Protein AF-A0A2D7VZN1-F1 (afdb_monomer_lite)

Radius of gyration: 18.38 Å; chains: 1; bounding box: 73×31×33 Å

Structure (mmCIF, N/CA/C/O backbone):
data_AF-A0A2D7VZN1-F1
#
_entry.id   AF-A0A2D7VZN1-F1
#
loop_
_atom_site.group_PDB
_atom_site.id
_atom_site.type_symbol
_atom_site.label_atom_id
_atom_site.label_alt_id
_atom_site.label_comp_id
_atom_site.label_asym_id
_atom_site.label_entity_id
_atom_site.label_seq_id
_atom_site.pdbx_PDB_ins_code
_atom_site.Cartn_x
_atom_site.Cartn_y
_atom_site.Cartn_z
_atom_site.occupancy
_atom_site.B_iso_or_equiv
_atom_site.auth_seq_id
_atom_site.auth_comp_id
_atom_site.auth_asym_id
_atom_site.auth_atom_id
_atom_site.pdbx_PDB_model_num
ATOM 1 N N . MET A 1 1 ? -15.601 22.724 0.513 1.00 33.81 1 MET A N 1
ATOM 2 C CA . MET A 1 1 ? -15.633 21.423 1.216 1.00 33.81 1 MET A CA 1
ATOM 3 C C . MET A 1 1 ? -14.197 20.970 1.452 1.00 33.81 1 MET A C 1
ATOM 5 O O . MET A 1 1 ? -13.502 20.682 0.488 1.00 33.81 1 MET A O 1
ATOM 9 N N . ARG A 1 2 ? -13.699 21.009 2.696 1.00 32.53 2 ARG A N 1
ATOM 10 C CA . ARG A 1 2 ? -12.386 20.434 3.031 1.00 32.53 2 ARG A CA 1
ATOM 11 C C . ARG A 1 2 ? -12.570 18.920 3.047 1.00 32.53 2 ARG A C 1
ATOM 13 O O . ARG A 1 2 ? -13.190 18.410 3.971 1.00 32.53 2 ARG A O 1
ATOM 20 N N . GLY A 1 3 ? -12.114 18.233 2.000 1.00 36.72 3 GLY A N 1
ATOM 21 C CA . GLY A 1 3 ? -12.081 16.774 1.994 1.00 36.72 3 GLY A CA 1
ATOM 22 C C . GLY A 1 3 ? -11.290 16.308 3.208 1.00 36.72 3 GLY A C 1
ATOM 23 O O . GLY A 1 3 ? -10.172 16.786 3.420 1.00 36.72 3 GLY A O 1
ATOM 24 N N . SER A 1 4 ? -11.889 15.455 4.038 1.00 44.50 4 SER A N 1
ATOM 25 C CA . SER A 1 4 ? -11.193 14.801 5.139 1.00 44.50 4 SER A CA 1
ATOM 26 C C . SER A 1 4 ? -9.911 14.197 4.579 1.00 44.50 4 SER A C 1
ATOM 28 O O . SER A 1 4 ? -9.955 13.251 3.796 1.00 44.50 4 SER A O 1
ATOM 30 N N . LYS A 1 5 ? -8.755 14.782 4.921 1.00 52.88 5 LYS A N 1
ATOM 31 C CA . LYS A 1 5 ? -7.463 14.125 4.729 1.00 52.88 5 LYS A CA 1
ATOM 32 C C . LYS A 1 5 ? -7.589 12.821 5.503 1.00 52.88 5 LYS A C 1
ATOM 34 O O . LYS A 1 5 ? -7.527 12.875 6.725 1.00 52.88 5 LYS A O 1
ATOM 39 N N . MET A 1 6 ? -7.810 11.696 4.820 1.00 60.75 6 MET A N 1
ATOM 40 C CA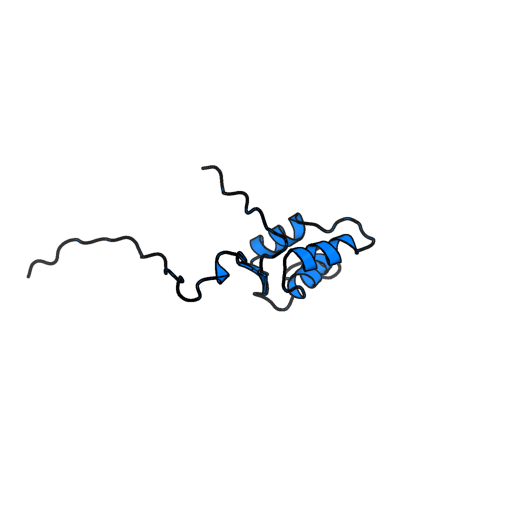 . MET A 1 6 ? -7.748 10.390 5.467 1.00 60.75 6 MET A CA 1
ATOM 41 C C . MET A 1 6 ? -6.365 10.291 6.117 1.00 60.75 6 MET A C 1
ATOM 43 O O . MET A 1 6 ? -5.323 10.282 5.444 1.00 60.75 6 MET A O 1
ATOM 47 N N . ALA A 1 7 ? -6.365 10.406 7.439 1.00 71.62 7 ALA A N 1
ATOM 48 C CA . ALA A 1 7 ? -5.202 10.227 8.272 1.00 71.62 7 ALA A CA 1
ATOM 49 C C . ALA A 1 7 ? -5.198 8.744 8.609 1.00 71.62 7 ALA A C 1
ATOM 51 O O . ALA A 1 7 ? -6.003 8.301 9.418 1.00 71.62 7 ALA A O 1
ATOM 52 N N . PHE A 1 8 ? -4.360 7.984 7.909 1.00 83.50 8 PHE A N 1
ATOM 53 C CA . PHE A 1 8 ? -4.197 6.571 8.208 1.00 83.50 8 PHE A CA 1
ATOM 54 C C . PHE A 1 8 ? -3.369 6.426 9.481 1.00 83.50 8 PHE A C 1
ATOM 56 O O . PHE A 1 8 ? -2.341 7.097 9.637 1.00 83.50 8 PHE A O 1
ATOM 63 N N . THR A 1 9 ? -3.828 5.561 10.373 1.00 88.62 9 THR A N 1
ATOM 64 C CA . THR A 1 9 ? -3.087 5.115 11.555 1.00 88.62 9 THR A CA 1
ATOM 65 C C . THR A 1 9 ? -2.286 3.862 11.215 1.00 88.62 9 THR A C 1
ATOM 67 O O . THR A 1 9 ? -2.489 3.266 10.160 1.00 88.62 9 THR A O 1
ATOM 70 N N . ASN A 1 10 ? -1.337 3.454 12.060 1.00 89.06 10 ASN A N 1
ATOM 71 C CA . ASN A 1 10 ? -0.533 2.260 11.770 1.00 89.06 10 ASN A CA 1
ATOM 72 C C . ASN A 1 10 ? -1.344 0.965 11.932 1.00 89.06 10 ASN A C 1
ATOM 74 O O . ASN A 1 10 ? -0.985 -0.068 11.364 1.00 89.06 10 ASN A O 1
ATOM 78 N N . GLU A 1 11 ? -2.407 1.027 12.724 1.00 91.38 11 GLU A N 1
ATOM 79 C CA . GLU A 1 11 ? -3.276 -0.079 13.093 1.00 91.38 11 GLU A CA 1
ATOM 80 C C . GLU A 1 11 ? -4.351 -0.347 12.035 1.00 91.38 11 GLU A C 1
ATOM 82 O O . GLU A 1 11 ? -4.874 -1.460 11.982 1.00 91.38 11 GLU A O 1
ATOM 87 N N . ASP A 1 12 ? -4.650 0.638 11.181 1.00 90.62 12 ASP A N 1
ATOM 88 C CA . ASP A 1 12 ? -5.654 0.512 10.127 1.00 90.62 12 ASP A CA 1
ATOM 89 C C . ASP A 1 12 ? -5.373 -0.699 9.224 1.00 90.62 12 ASP A C 1
ATOM 91 O O . ASP A 1 12 ? -4.236 -0.962 8.806 1.00 90.62 12 ASP A O 1
ATOM 95 N N . ILE A 1 13 ? -6.441 -1.432 8.916 1.00 93.38 13 ILE A N 1
ATOM 96 C CA . ILE A 1 13 ? -6.387 -2.698 8.191 1.00 93.38 13 ILE A CA 1
ATOM 97 C C . ILE A 1 13 ? -6.438 -2.416 6.695 1.00 93.38 13 ILE A C 1
ATOM 99 O O . ILE A 1 13 ? -7.341 -1.735 6.212 1.00 93.38 13 ILE A O 1
ATOM 103 N N . ILE A 1 14 ? -5.490 -2.986 5.959 1.00 93.31 14 ILE A N 1
ATOM 104 C CA . ILE A 1 14 ? -5.454 -2.974 4.499 1.00 93.31 14 ILE A CA 1
ATOM 105 C C . ILE A 1 14 ? -6.134 -4.247 4.006 1.00 93.31 14 ILE A C 1
ATOM 107 O O . ILE A 1 14 ? -5.754 -5.353 4.385 1.00 93.31 14 ILE A O 1
ATOM 111 N N . THR A 1 15 ? -7.137 -4.091 3.146 1.00 93.81 15 THR A N 1
ATOM 112 C CA . THR A 1 15 ? -7.777 -5.209 2.445 1.00 93.81 15 THR A CA 1
ATOM 113 C C . THR A 1 15 ? -7.506 -5.077 0.949 1.00 93.81 15 THR A C 1
ATOM 115 O O . THR A 1 15 ? -7.938 -4.083 0.355 1.00 93.81 15 THR A O 1
ATOM 118 N N . PRO A 1 16 ? -6.795 -6.032 0.326 1.00 93.25 16 PRO A N 1
ATOM 119 C CA . PRO A 1 16 ? -6.574 -6.022 -1.112 1.00 93.25 16 PRO A CA 1
ATOM 120 C C . PRO A 1 16 ? -7.883 -6.256 -1.869 1.00 93.25 16 PRO A C 1
ATOM 122 O O . PRO A 1 16 ? -8.710 -7.074 -1.475 1.00 93.25 16 PRO A O 1
ATOM 125 N N . LEU A 1 17 ? -8.066 -5.503 -2.951 1.00 92.81 17 LEU A N 1
ATOM 126 C CA . LEU A 1 17 ? -9.202 -5.614 -3.874 1.00 92.81 17 LEU A CA 1
ATOM 127 C C . LEU A 1 17 ? -8.796 -6.260 -5.204 1.00 92.81 17 LEU A C 1
ATOM 129 O O . LEU A 1 17 ? -9.655 -6.705 -5.962 1.00 92.81 17 LEU A O 1
ATOM 133 N N . ILE A 1 18 ? -7.493 -6.288 -5.488 1.00 91.69 18 ILE A N 1
ATOM 134 C CA . ILE A 1 18 ? -6.889 -6.881 -6.680 1.00 91.69 18 ILE A CA 1
ATOM 135 C C . ILE A 1 18 ? -5.682 -7.726 -6.269 1.00 91.69 18 ILE A C 1
ATOM 137 O O . ILE A 1 18 ? -5.017 -7.413 -5.283 1.00 91.69 18 ILE A O 1
ATOM 141 N N . ASP A 1 19 ? -5.360 -8.748 -7.058 1.00 87.69 19 ASP A N 1
ATOM 142 C CA . ASP A 1 19 ? -4.190 -9.599 -6.804 1.00 87.69 19 ASP A CA 1
ATOM 143 C C . ASP A 1 19 ? -2.899 -9.016 -7.399 1.00 87.69 19 ASP A C 1
ATOM 145 O O . ASP A 1 19 ? -1.803 -9.237 -6.885 1.00 87.69 19 ASP A O 1
ATOM 149 N N . THR A 1 20 ? -3.019 -8.250 -8.487 1.00 86.88 20 THR A N 1
ATOM 150 C CA . THR A 1 20 ? -1.882 -7.704 -9.241 1.00 86.88 20 THR A CA 1
ATOM 151 C C . THR A 1 20 ? -2.034 -6.202 -9.474 1.00 86.88 20 THR A C 1
ATOM 153 O O . THR A 1 20 ? -3.114 -5.774 -9.884 1.00 86.88 20 THR A O 1
ATOM 156 N N . PRO A 1 21 ? -0.978 -5.386 -9.294 1.00 86.94 21 PRO A N 1
ATOM 157 C CA . PRO A 1 21 ? -1.037 -3.947 -9.540 1.00 86.94 21 PRO A CA 1
ATOM 158 C C . PRO A 1 21 ? -1.433 -3.590 -10.976 1.00 86.94 21 PRO A C 1
ATOM 160 O O . PRO A 1 21 ? -0.790 -4.013 -11.934 1.00 86.94 21 PRO A O 1
ATOM 163 N N . ASN A 1 22 ? -2.387 -2.671 -11.132 1.00 83.06 22 ASN A N 1
ATOM 164 C CA . ASN A 1 22 ? -2.761 -2.091 -12.432 1.00 83.06 22 ASN A CA 1
ATOM 165 C C . ASN A 1 22 ? -1.809 -0.964 -12.883 1.00 83.06 22 ASN A C 1
ATOM 167 O O . ASN A 1 22 ? -2.214 0.021 -13.498 1.00 83.06 22 ASN A O 1
ATOM 171 N N . VAL A 1 23 ? -0.524 -1.080 -12.550 1.00 85.88 23 VAL A N 1
ATOM 172 C CA . VAL A 1 23 ? 0.519 -0.091 -12.858 1.00 85.88 23 VAL A CA 1
ATOM 173 C C . VAL A 1 23 ? 1.551 -0.751 -13.766 1.00 85.88 23 VAL A C 1
ATOM 175 O O . VAL A 1 23 ? 1.728 -1.962 -13.731 1.00 85.88 23 VAL A O 1
ATOM 178 N N . LYS A 1 24 ? 2.273 0.019 -14.587 1.00 88.25 24 LYS A N 1
ATOM 179 C CA . LYS A 1 24 ? 3.310 -0.536 -15.471 1.00 88.25 24 LYS A CA 1
ATOM 180 C C . LYS A 1 24 ? 4.336 -1.359 -14.675 1.00 88.25 24 LYS A C 1
ATOM 182 O O . LYS A 1 24 ? 5.042 -0.805 -13.822 1.00 88.25 24 LYS A O 1
ATOM 187 N N . ALA A 1 25 ? 4.446 -2.644 -15.009 1.00 87.06 25 ALA A N 1
ATOM 188 C CA . ALA A 1 25 ? 5.415 -3.566 -14.428 1.00 87.06 25 ALA A CA 1
ATOM 189 C C . ALA A 1 25 ? 6.856 -3.036 -14.537 1.00 87.06 25 ALA A C 1
ATOM 191 O O . ALA A 1 25 ? 7.219 -2.346 -15.494 1.00 87.06 25 ALA A O 1
ATOM 192 N N . GLY A 1 26 ? 7.668 -3.317 -13.516 1.00 83.94 26 GLY A N 1
ATOM 193 C CA . GLY A 1 26 ? 9.056 -2.846 -13.404 1.00 83.94 26 GLY A CA 1
ATOM 194 C C . GLY A 1 26 ? 9.220 -1.406 -12.893 1.00 83.94 26 GLY A C 1
ATOM 195 O O . GLY A 1 26 ? 10.326 -1.002 -12.529 1.00 83.94 26 GLY A O 1
ATOM 196 N N . SER A 1 27 ? 8.139 -0.624 -12.792 1.00 86.94 27 SER A N 1
ATOM 197 C CA . SER A 1 27 ? 8.193 0.710 -12.179 1.00 86.94 27 SER A CA 1
ATOM 198 C C . SER A 1 27 ? 8.362 0.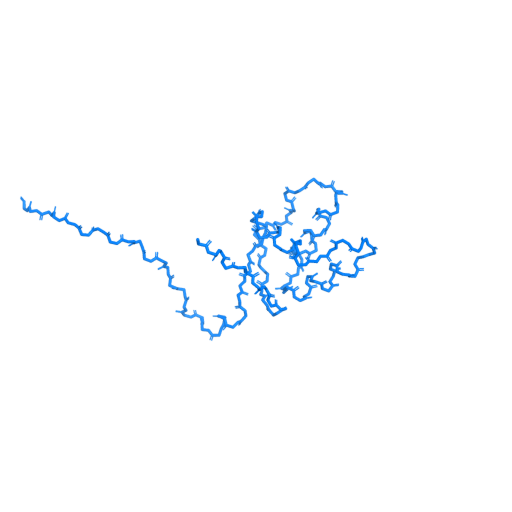641 -10.652 1.00 86.94 27 SER A C 1
ATOM 200 O O . SER A 1 27 ? 8.062 -0.372 -10.019 1.00 86.94 27 SER A O 1
ATOM 202 N N . PHE A 1 28 ? 8.833 1.730 -10.033 1.00 87.88 28 PHE A N 1
ATOM 203 C CA . PHE A 1 28 ? 8.860 1.841 -8.565 1.00 87.88 28 PHE A CA 1
ATOM 204 C C . PHE A 1 28 ? 7.452 1.738 -7.971 1.00 87.88 28 PHE A C 1
ATOM 206 O O . PHE A 1 28 ? 7.246 1.031 -6.994 1.00 87.88 28 PHE A O 1
ATOM 213 N N . ARG A 1 29 ? 6.461 2.363 -8.618 1.00 87.94 29 ARG A N 1
ATOM 214 C CA . ARG A 1 29 ? 5.065 2.316 -8.165 1.00 87.94 29 ARG A CA 1
ATOM 215 C C . ARG A 1 29 ? 4.471 0.915 -8.215 1.00 87.94 29 ARG A C 1
ATOM 217 O O . ARG A 1 29 ? 3.710 0.573 -7.322 1.00 87.94 29 ARG A O 1
ATOM 224 N N . HIS A 1 30 ? 4.830 0.112 -9.217 1.00 90.38 30 HIS A N 1
ATOM 225 C CA . HIS A 1 30 ? 4.426 -1.293 -9.266 1.00 90.38 30 HIS A CA 1
ATOM 226 C C . HIS A 1 30 ? 4.948 -2.050 -8.046 1.00 90.38 30 HIS A C 1
ATOM 228 O O . HIS A 1 30 ? 4.157 -2.606 -7.298 1.00 90.38 30 HIS A O 1
ATOM 234 N N . ARG A 1 31 ? 6.259 -1.969 -7.784 1.00 90.00 31 ARG A N 1
ATOM 235 C CA . ARG A 1 31 ? 6.898 -2.625 -6.632 1.00 90.00 31 ARG A CA 1
ATOM 236 C C . ARG A 1 31 ? 6.318 -2.165 -5.292 1.00 90.00 31 ARG A C 1
ATOM 238 O O . ARG A 1 31 ? 6.074 -2.984 -4.413 1.00 90.00 31 ARG A O 1
ATO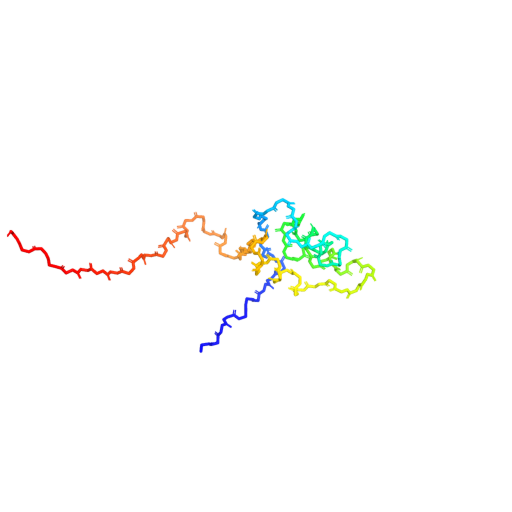M 245 N N . ASN A 1 32 ? 6.068 -0.865 -5.138 1.00 91.38 32 ASN A N 1
ATOM 246 C CA . ASN A 1 32 ? 5.456 -0.321 -3.925 1.00 91.38 32 ASN A CA 1
ATOM 247 C C . ASN A 1 32 ? 4.021 -0.827 -3.748 1.00 91.38 32 ASN A C 1
ATOM 249 O O . ASN A 1 32 ? 3.624 -1.167 -2.639 1.00 91.38 32 ASN A O 1
ATOM 253 N N . MET A 1 33 ? 3.254 -0.913 -4.837 1.00 91.69 33 MET A N 1
ATOM 254 C CA . MET A 1 33 ? 1.887 -1.422 -4.797 1.00 91.69 33 MET A CA 1
ATOM 255 C C . MET A 1 33 ? 1.847 -2.921 -4.475 1.00 91.69 33 MET A C 1
ATOM 257 O O . MET A 1 33 ? 1.021 -3.320 -3.663 1.00 91.69 33 MET A O 1
ATOM 261 N N . GLU A 1 34 ? 2.768 -3.732 -5.008 1.00 92.81 34 GLU A N 1
ATOM 262 C CA . GLU A 1 34 ? 2.903 -5.153 -4.631 1.00 92.81 34 GLU A CA 1
ATOM 263 C C . GLU A 1 34 ? 3.139 -5.318 -3.129 1.00 92.81 34 GLU A C 1
ATOM 265 O O . GLU A 1 34 ? 2.508 -6.158 -2.493 1.00 92.81 34 GLU A O 1
ATOM 270 N N . ILE A 1 35 ? 3.999 -4.482 -2.540 1.00 93.06 35 ILE A N 1
ATOM 271 C CA . ILE A 1 35 ? 4.232 -4.499 -1.091 1.00 93.06 35 ILE A CA 1
ATOM 272 C C . ILE A 1 35 ? 2.948 -4.188 -0.328 1.00 93.06 35 ILE A C 1
ATOM 274 O O . ILE A 1 35 ? 2.634 -4.882 0.636 1.00 93.06 35 ILE A O 1
ATOM 278 N N . VAL A 1 36 ? 2.214 -3.151 -0.739 1.00 92.88 36 VAL A N 1
ATOM 279 C CA . VAL A 1 36 ? 0.969 -2.748 -0.072 1.00 92.88 36 VAL A CA 1
ATOM 280 C C . VAL A 1 36 ? -0.078 -3.865 -0.142 1.00 92.88 36 VAL A C 1
ATOM 282 O O . VAL A 1 36 ? -0.714 -4.143 0.870 1.00 92.88 36 VAL A O 1
ATOM 285 N N . LEU A 1 37 ? -0.210 -4.546 -1.286 1.00 93.38 37 LEU A N 1
ATOM 286 C CA . LEU A 1 37 ? -1.139 -5.670 -1.477 1.00 93.38 37 LEU A CA 1
ATOM 287 C C . LEU A 1 37 ? -0.823 -6.882 -0.582 1.00 93.38 37 LEU A C 1
ATOM 289 O O . LEU A 1 37 ? -1.721 -7.644 -0.237 1.00 93.38 37 LEU A O 1
ATOM 293 N N . GLN A 1 38 ? 0.440 -7.054 -0.188 1.00 93.62 38 GLN A N 1
ATOM 294 C CA . GLN A 1 38 ? 0.901 -8.1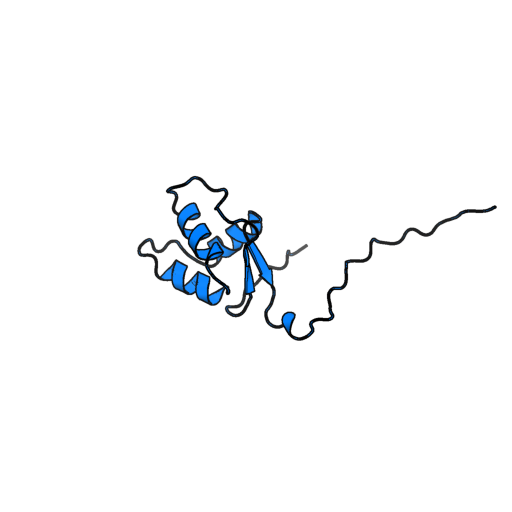57 0.664 1.00 93.62 38 GLN A CA 1
ATOM 295 C C . GLN A 1 38 ? 0.862 -7.842 2.168 1.00 93.62 38 GLN A C 1
ATOM 297 O O . GLN A 1 38 ? 1.260 -8.681 2.979 1.00 93.62 38 GLN A O 1
ATOM 302 N N . CYS A 1 39 ? 0.458 -6.633 2.560 1.00 93.62 39 CYS A N 1
ATOM 303 C CA . CYS A 1 39 ? 0.448 -6.200 3.955 1.00 93.62 39 CYS A CA 1
ATOM 304 C C . CYS A 1 39 ? -0.959 -6.219 4.540 1.00 93.62 39 CYS A C 1
ATOM 306 O O . CYS A 1 39 ? -1.931 -5.884 3.869 1.00 93.62 39 CYS A O 1
ATOM 308 N N . LYS A 1 40 ? -1.052 -6.547 5.831 1.00 93.38 40 LYS A N 1
ATOM 309 C CA . LYS A 1 40 ? -2.334 -6.567 6.544 1.00 93.38 40 LYS A CA 1
ATOM 310 C C . LYS A 1 40 ? -2.687 -5.213 7.155 1.00 93.38 40 LYS A C 1
ATOM 312 O O . LYS A 1 40 ? -3.863 -4.903 7.317 1.00 93.38 40 LYS A O 1
ATOM 317 N N . THR A 1 41 ? -1.685 -4.414 7.515 1.00 94.81 41 THR A N 1
ATOM 318 C CA . THR A 1 41 ? -1.889 -3.105 8.149 1.00 94.81 41 THR A CA 1
ATOM 319 C C . THR A 1 41 ? -1.045 -2.013 7.511 1.00 94.81 41 THR A C 1
ATOM 321 O O . THR A 1 41 ? -0.004 -2.269 6.893 1.00 94.81 41 THR A O 1
ATOM 324 N N . VAL A 1 42 ? -1.472 -0.766 7.703 1.00 92.19 42 VAL A N 1
ATOM 325 C CA . VAL A 1 42 ? -0.746 0.429 7.250 1.00 92.19 42 VAL A CA 1
ATOM 326 C C . VAL A 1 42 ? 0.649 0.505 7.867 1.00 92.19 42 VAL A C 1
ATOM 328 O O . VAL A 1 42 ? 1.612 0.805 7.161 1.00 92.19 42 VAL A O 1
ATOM 331 N N . GLY A 1 43 ? 0.799 0.176 9.150 1.00 92.19 43 GLY A N 1
ATOM 332 C CA . GLY A 1 43 ? 2.098 0.163 9.822 1.00 92.19 43 GLY A CA 1
ATOM 333 C C . GLY A 1 43 ? 3.070 -0.850 9.212 1.00 92.19 43 GLY A C 1
ATOM 334 O O . GLY A 1 43 ? 4.248 -0.539 9.014 1.00 92.19 43 GLY A O 1
ATOM 335 N N . GLU A 1 44 ? 2.582 -2.041 8.853 1.00 93.19 44 GLU A N 1
ATOM 336 C CA . GLU A 1 44 ? 3.386 -3.061 8.172 1.00 93.19 44 GLU A CA 1
ATOM 337 C C . GLU A 1 44 ? 3.818 -2.589 6.778 1.00 93.19 44 GLU A C 1
ATOM 339 O O . GLU A 1 44 ? 5.002 -2.668 6.433 1.00 93.19 44 GLU A O 1
ATOM 344 N N . ALA A 1 45 ? 2.880 -2.040 6.000 1.00 93.31 45 ALA A N 1
ATOM 345 C CA . ALA A 1 45 ? 3.156 -1.471 4.685 1.00 93.31 45 ALA A CA 1
ATOM 346 C C . ALA A 1 45 ? 4.200 -0.353 4.761 1.00 93.31 45 ALA A C 1
ATOM 348 O O . ALA A 1 45 ? 5.196 -0.401 4.044 1.00 93.31 45 ALA A O 1
ATOM 349 N N . LEU A 1 46 ? 4.047 0.604 5.679 1.00 92.00 46 LEU A N 1
ATOM 350 C CA . LEU A 1 46 ? 5.017 1.682 5.873 1.00 92.00 46 LEU A CA 1
ATOM 351 C C . LEU A 1 46 ? 6.400 1.157 6.255 1.00 92.00 46 LEU A C 1
ATOM 353 O O . LEU A 1 46 ? 7.401 1.665 5.749 1.00 92.00 46 LEU A O 1
ATOM 357 N N . LYS A 1 47 ? 6.478 0.143 7.123 1.00 91.88 47 LYS A N 1
ATOM 358 C CA . LYS A 1 47 ? 7.755 -0.464 7.513 1.00 91.88 47 LYS A CA 1
ATOM 359 C C . LYS A 1 47 ? 8.454 -1.106 6.313 1.00 91.88 47 LYS A C 1
ATOM 361 O O . LYS A 1 47 ? 9.639 -0.851 6.115 1.00 91.88 47 LYS A O 1
ATOM 366 N N . LYS A 1 48 ? 7.735 -1.888 5.499 1.00 91.44 48 LYS A N 1
ATOM 367 C CA . LYS A 1 48 ? 8.302 -2.533 4.300 1.00 91.44 48 LYS A CA 1
ATOM 368 C C . LYS A 1 48 ? 8.667 -1.520 3.213 1.00 91.44 48 LYS A C 1
ATOM 370 O O . LYS A 1 48 ? 9.736 -1.630 2.626 1.00 91.44 48 LYS A O 1
ATOM 375 N N . LEU A 1 49 ? 7.831 -0.506 2.992 1.00 90.88 49 LEU A N 1
ATOM 376 C CA . LEU A 1 49 ? 8.093 0.568 2.029 1.00 90.88 49 LEU A CA 1
ATOM 377 C C . LEU A 1 49 ? 9.341 1.381 2.400 1.00 90.88 49 LEU A C 1
ATOM 379 O O . LEU A 1 49 ? 10.156 1.680 1.534 1.00 90.88 49 LEU A O 1
ATOM 383 N N . ARG A 1 50 ? 9.527 1.700 3.688 1.00 87.75 50 ARG A N 1
ATOM 384 C CA . ARG A 1 50 ? 10.721 2.414 4.178 1.00 87.75 50 ARG A CA 1
ATOM 385 C C . ARG A 1 50 ? 11.983 1.560 4.174 1.00 87.75 50 ARG A C 1
ATOM 387 O O . ARG A 1 50 ? 13.073 2.112 4.110 1.00 87.75 50 ARG A O 1
ATOM 394 N N . ALA A 1 51 ? 11.838 0.242 4.277 1.00 88.06 51 ALA A N 1
ATOM 395 C CA . ALA A 1 51 ? 12.958 -0.690 4.221 1.00 88.06 51 ALA A CA 1
ATOM 396 C C . ALA A 1 51 ? 13.494 -0.899 2.795 1.00 88.06 51 ALA A C 1
ATOM 398 O O . ALA A 1 51 ? 14.532 -1.532 2.634 1.00 88.06 51 ALA A O 1
ATOM 399 N N . GLN A 1 52 ? 12.814 -0.393 1.760 1.00 81.50 52 GLN A N 1
ATOM 400 C CA . GLN A 1 52 ? 13.356 -0.431 0.407 1.00 81.50 52 GLN A CA 1
ATOM 401 C C . GLN A 1 52 ? 14.505 0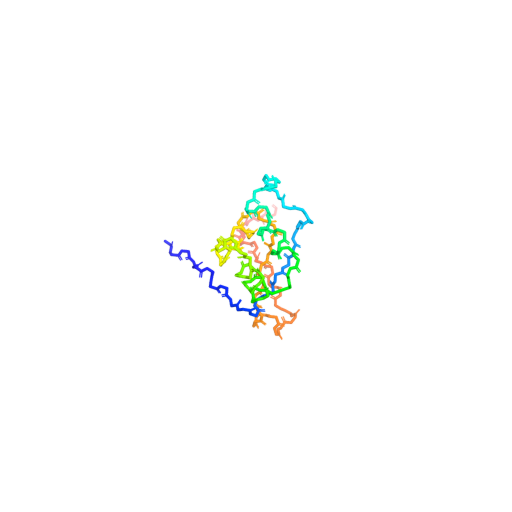.571 0.241 1.00 81.50 52 GLN A C 1
ATOM 403 O O . GLN A 1 52 ? 14.338 1.765 0.492 1.00 81.50 52 GLN A O 1
ATOM 408 N N . ASP A 1 53 ? 15.624 0.097 -0.312 1.00 64.25 53 ASP A N 1
ATOM 409 C CA . ASP A 1 53 ? 16.833 0.889 -0.604 1.00 64.25 53 ASP A CA 1
ATOM 410 C C . ASP A 1 53 ? 16.576 2.146 -1.443 1.00 64.25 53 ASP A C 1
ATOM 412 O O . ASP A 1 53 ? 17.350 3.099 -1.427 1.00 64.25 53 ASP A O 1
ATOM 416 N N . THR A 1 54 ? 15.477 2.172 -2.193 1.00 66.50 54 THR A N 1
ATOM 417 C CA . THR A 1 54 ? 15.172 3.263 -3.116 1.00 66.50 54 THR A CA 1
ATOM 418 C C . THR A 1 54 ? 14.619 4.509 -2.422 1.00 66.50 54 THR A C 1
ATOM 420 O O . THR A 1 54 ? 14.461 5.524 -3.084 1.00 66.50 54 THR A O 1
ATOM 423 N N . GLY A 1 55 ? 14.290 4.467 -1.123 1.00 58.16 55 GLY A N 1
ATOM 424 C CA . GLY A 1 55 ? 13.930 5.657 -0.327 1.00 58.16 55 GLY A CA 1
ATOM 425 C C . GLY A 1 55 ? 12.649 6.404 -0.741 1.00 58.16 55 GLY A C 1
ATOM 426 O O . GLY A 1 55 ? 12.336 7.451 -0.179 1.00 58.16 55 GLY A O 1
ATOM 427 N N . HIS A 1 56 ? 11.896 5.889 -1.716 1.00 64.81 56 HIS A N 1
ATOM 428 C CA . HIS A 1 56 ? 10.730 6.558 -2.305 1.00 64.81 56 HIS A CA 1
ATOM 429 C C . HIS A 1 56 ? 9.377 6.077 -1.758 1.00 64.81 56 HIS A C 1
ATOM 431 O O . HIS A 1 56 ? 8.350 6.617 -2.158 1.00 64.81 56 HIS A O 1
ATOM 437 N N . GLY A 1 57 ? 9.362 5.071 -0.878 1.00 71.00 57 GLY A N 1
ATOM 438 C CA . GLY A 1 57 ? 8.139 4.465 -0.354 1.00 71.00 57 GLY A CA 1
ATOM 439 C C . GLY A 1 57 ? 7.612 5.150 0.911 1.00 71.00 57 GLY A C 1
ATOM 440 O O . GLY A 1 57 ? 8.361 5.397 1.859 1.00 71.00 57 GLY A O 1
ATOM 441 N N . GLY A 1 58 ? 6.309 5.420 0.979 1.00 84.31 58 GLY A N 1
ATOM 442 C CA . GLY A 1 58 ? 5.693 5.995 2.171 1.00 84.31 58 GLY A CA 1
ATOM 443 C C . GLY A 1 58 ? 4.169 6.067 2.141 1.00 84.31 58 GLY A C 1
ATOM 444 O O . GLY A 1 58 ? 3.492 5.370 1.394 1.00 84.31 58 GLY A O 1
ATOM 445 N N . MET A 1 59 ? 3.612 6.950 2.974 1.00 87.25 59 MET A N 1
ATOM 446 C CA . MET A 1 59 ? 2.157 7.113 3.129 1.00 87.25 59 MET A CA 1
ATOM 447 C C . MET A 1 59 ? 1.452 7.457 1.808 1.00 87.25 59 MET A C 1
ATOM 449 O O . MET A 1 59 ? 0.276 7.156 1.615 1.00 87.25 59 MET A O 1
ATOM 453 N N . TRP A 1 60 ? 2.176 8.096 0.890 1.00 88.19 60 TRP A N 1
ATOM 454 C CA . TRP A 1 60 ? 1.661 8.451 -0.422 1.00 88.19 60 TRP A CA 1
ATOM 455 C C . TRP A 1 60 ? 1.383 7.220 -1.300 1.00 88.19 60 TRP A C 1
ATOM 457 O O . TRP A 1 60 ? 0.367 7.204 -1.984 1.00 88.19 60 TRP A O 1
ATOM 467 N N . ASP A 1 61 ? 2.196 6.163 -1.227 1.00 89.88 61 ASP A N 1
ATOM 468 C CA . ASP A 1 61 ? 1.965 4.926 -1.992 1.00 89.88 61 ASP A CA 1
ATOM 469 C C . ASP A 1 61 ? 0.726 4.173 -1.509 1.00 89.88 61 ASP A C 1
ATOM 471 O O . ASP A 1 61 ? -0.027 3.625 -2.310 1.00 89.88 61 ASP A O 1
ATOM 475 N N . ILE A 1 62 ? 0.475 4.203 -0.200 1.00 90.75 62 ILE A N 1
ATOM 476 C CA . ILE A 1 62 ? -0.736 3.632 0.396 1.00 90.75 62 ILE A CA 1
ATOM 477 C C . ILE A 1 62 ? -1.969 4.405 -0.090 1.00 90.75 62 ILE A C 1
ATOM 479 O O . ILE A 1 62 ? -2.951 3.801 -0.513 1.00 90.75 62 ILE A O 1
ATOM 483 N N . ARG A 1 63 ? -1.906 5.745 -0.118 1.00 90.50 63 ARG A N 1
ATOM 484 C CA . ARG A 1 63 ? -2.975 6.577 -0.705 1.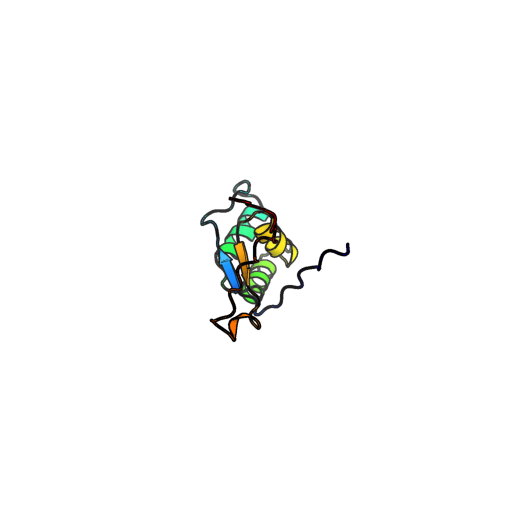00 90.50 63 ARG A CA 1
ATOM 485 C C . ARG A 1 63 ? -3.183 6.276 -2.180 1.00 90.50 63 ARG A C 1
ATOM 487 O O . ARG A 1 63 ? -4.318 6.103 -2.603 1.00 90.50 63 ARG A O 1
ATOM 494 N N . PHE A 1 64 ? -2.097 6.162 -2.937 1.00 89.75 64 PHE A N 1
ATOM 495 C CA . PHE A 1 64 ? -2.150 5.831 -4.352 1.00 89.75 64 PHE A CA 1
ATOM 496 C C . PHE A 1 64 ? -2.816 4.467 -4.585 1.00 89.75 64 PHE A C 1
ATOM 498 O O . PHE A 1 64 ? -3.627 4.338 -5.497 1.00 89.75 64 PHE A O 1
ATOM 505 N N . ALA A 1 65 ? -2.548 3.464 -3.744 1.00 90.62 65 ALA A N 1
ATOM 506 C CA . ALA A 1 65 ? -3.220 2.166 -3.815 1.00 90.62 65 ALA A CA 1
ATOM 507 C C . ALA A 1 65 ? -4.736 2.268 -3.565 1.00 90.62 65 ALA A C 1
ATOM 509 O O . ALA A 1 65 ? -5.508 1.641 -4.290 1.00 90.62 65 ALA A O 1
ATOM 510 N N . VAL A 1 66 ? -5.173 3.094 -2.609 1.00 91.31 66 VAL A N 1
ATOM 511 C CA . VAL A 1 66 ? -6.606 3.357 -2.374 1.00 91.31 66 VAL A CA 1
ATOM 512 C C . VAL A 1 66 ? -7.238 4.087 -3.562 1.00 91.31 66 VAL A C 1
ATOM 514 O O . VAL A 1 66 ? -8.276 3.670 -4.063 1.00 91.31 66 VAL A O 1
ATOM 517 N N . GLU A 1 67 ? -6.594 5.142 -4.066 1.00 89.69 67 GLU A N 1
ATOM 518 C CA . GLU A 1 67 ? -7.086 5.937 -5.204 1.00 89.69 67 GLU A CA 1
ATOM 519 C C . GLU A 1 67 ? -7.201 5.120 -6.502 1.00 89.69 67 GLU A C 1
ATOM 521 O O . GLU A 1 67 ? -8.048 5.412 -7.343 1.00 89.69 67 GLU A O 1
ATOM 526 N N . ASN A 1 68 ? -6.380 4.076 -6.661 1.00 88.75 68 ASN A N 1
ATOM 527 C CA . ASN A 1 68 ? -6.438 3.157 -7.802 1.00 88.75 68 ASN A CA 1
ATOM 528 C C . ASN A 1 68 ? -7.361 1.950 -7.568 1.00 88.75 68 ASN A C 1
ATOM 530 O O . ASN A 1 68 ? -7.361 1.029 -8.384 1.00 88.75 68 ASN A O 1
ATOM 534 N N . ASN A 1 69 ? -8.134 1.931 -6.476 1.00 89.38 69 ASN A N 1
ATOM 535 C CA . ASN A 1 69 ? -8.981 0.802 -6.077 1.00 89.38 69 ASN A CA 1
ATOM 536 C C . ASN A 1 69 ? -8.211 -0.528 -5.975 1.00 89.38 69 ASN A C 1
ATOM 538 O O . ASN A 1 69 ? -8.771 -1.594 -6.219 1.00 89.38 69 ASN A O 1
ATOM 542 N N . ALA A 1 70 ? -6.921 -0.477 -5.634 1.00 91.25 70 ALA A N 1
ATOM 543 C CA . ALA A 1 70 ? -6.115 -1.673 -5.413 1.00 91.25 70 ALA A CA 1
ATOM 544 C C . ALA A 1 70 ? -6.340 -2.249 -4.011 1.00 91.25 70 ALA A C 1
ATOM 546 O O . ALA A 1 70 ? -6.286 -3.461 -3.815 1.00 91.25 70 ALA A O 1
ATOM 547 N N . VAL A 1 71 ? -6.612 -1.376 -3.039 1.00 92.38 71 VAL A N 1
ATOM 548 C CA . VAL A 1 71 ? -6.904 -1.736 -1.650 1.00 92.38 71 VAL A CA 1
ATOM 549 C C . VAL A 1 71 ? -8.008 -0.850 -1.084 1.00 92.38 71 VAL A C 1
ATOM 551 O O . VAL A 1 71 ? -8.213 0.273 -1.543 1.00 92.38 71 VAL A O 1
ATOM 554 N N . THR A 1 72 ? -8.660 -1.322 -0.028 1.00 92.38 72 THR A N 1
ATOM 555 C CA . THR A 1 72 ? -9.455 -0.491 0.881 1.00 92.38 72 THR A CA 1
ATOM 556 C C . THR A 1 72 ? -8.822 -0.484 2.269 1.00 92.38 72 THR A C 1
ATOM 558 O O . THR A 1 72 ? -8.157 -1.447 2.655 1.00 92.38 72 THR A O 1
ATOM 561 N N . ILE A 1 73 ? -9.019 0.603 3.015 1.00 89.94 73 ILE A N 1
ATOM 562 C CA . ILE A 1 73 ? -8.504 0.759 4.377 1.00 89.94 73 ILE A CA 1
ATOM 563 C C . ILE A 1 73 ? -9.681 0.860 5.338 1.00 89.94 73 ILE A C 1
ATOM 565 O O . ILE A 1 73 ? -10.596 1.650 5.115 1.00 89.94 73 ILE A O 1
ATOM 569 N N . GLN A 1 74 ? -9.651 0.049 6.390 1.00 88.81 74 GLN A N 1
ATOM 570 C CA . GLN A 1 74 ? -10.643 0.057 7.461 1.00 88.81 74 GLN A CA 1
ATOM 571 C C . GLN A 1 74 ? -9.990 0.537 8.749 1.00 88.81 74 GLN A C 1
ATOM 573 O O . GLN A 1 74 ? -8.892 0.090 9.095 1.00 88.81 74 GLN A O 1
ATOM 578 N N . ASN A 1 75 ? -10.667 1.435 9.463 1.00 82.25 75 ASN A N 1
ATOM 579 C CA . ASN A 1 75 ? -10.156 1.927 10.727 1.00 82.25 75 ASN A CA 1
ATOM 580 C C . ASN A 1 75 ? -10.223 0.825 11.795 1.00 82.25 75 ASN A C 1
ATOM 582 O O . ASN A 1 75 ? -11.237 0.139 11.941 1.00 82.25 75 ASN A O 1
ATOM 586 N N . ALA A 1 76 ? -9.133 0.639 12.539 1.00 69.00 76 ALA A N 1
ATOM 587 C CA . ALA A 1 76 ? -9.065 -0.406 13.559 1.00 69.00 76 ALA A CA 1
ATOM 588 C C . ALA A 1 76 ? -10.010 -0.154 14.751 1.00 69.00 76 ALA A C 1
ATOM 590 O O . ALA A 1 76 ? -10.418 -1.108 15.413 1.00 69.00 76 ALA A O 1
ATOM 591 N N . GLU A 1 77 ? -10.383 1.102 15.025 1.00 63.22 77 GLU A N 1
ATOM 592 C CA . GLU A 1 77 ? -11.307 1.450 16.112 1.00 63.22 77 GLU A CA 1
ATOM 593 C C . GLU A 1 77 ? -12.774 1.210 15.733 1.00 63.22 77 GLU A C 1
ATOM 595 O O . GLU A 1 77 ? -13.547 0.772 16.584 1.00 63.22 77 GLU A O 1
ATOM 600 N N . GLU A 1 78 ? -13.140 1.385 14.458 1.00 57.00 78 GLU A N 1
ATOM 601 C CA . GLU A 1 78 ? -14.478 1.054 13.931 1.00 57.00 78 GLU A CA 1
ATOM 602 C C . GLU A 1 78 ? -14.755 -0.463 13.928 1.00 57.00 78 GLU A C 1
ATOM 604 O O . GLU A 1 78 ? -15.906 -0.889 13.929 1.00 57.00 78 GLU A O 1
ATOM 609 N N . ASN A 1 79 ? -13.717 -1.302 14.005 1.00 50.03 79 ASN A N 1
ATOM 610 C CA . ASN A 1 79 ? -13.834 -2.766 14.031 1.00 50.03 79 ASN A CA 1
ATOM 611 C C . ASN A 1 79 ? -14.130 -3.355 15.430 1.00 50.03 79 ASN A C 1
ATOM 613 O O . ASN A 1 79 ? -14.061 -4.571 15.617 1.00 50.03 79 ASN A O 1
ATOM 617 N N . LYS A 1 80 ? -14.440 -2.518 16.434 1.00 48.44 80 LYS A N 1
ATOM 618 C CA . LYS A 1 80 ? -14.872 -2.980 17.769 1.00 48.44 80 LYS A CA 1
ATOM 619 C C . LYS A 1 80 ? -16.363 -3.323 17.855 1.00 48.44 80 LYS A C 1
ATOM 621 O O . LYS A 1 80 ? -16.741 -3.997 18.808 1.00 48.44 80 LYS A O 1
ATOM 626 N N . ASP A 1 81 ? -17.170 -2.947 16.861 1.00 45.00 81 ASP A N 1
ATOM 627 C CA . ASP A 1 81 ? -18.586 -3.318 16.774 1.00 45.00 81 ASP A CA 1
ATOM 628 C C . ASP A 1 81 ? -18.887 -4.026 15.438 1.00 45.00 81 ASP A C 1
ATOM 630 O O . ASP A 1 81 ? -19.126 -3.369 14.423 1.00 45.00 81 ASP A O 1
ATOM 634 N N . PRO A 1 82 ? -18.951 -5.373 15.395 1.00 48.69 82 PRO A N 1
ATOM 635 C CA . PRO A 1 82 ? -19.262 -6.126 14.173 1.00 48.69 82 PRO A CA 1
ATOM 636 C C . PRO A 1 82 ? -20.698 -5.916 13.645 1.00 48.69 82 PRO A C 1
ATOM 638 O O . PRO A 1 82 ? -21.110 -6.599 12.712 1.00 48.69 82 PRO A O 1
ATOM 641 N N . ASN A 1 83 ? -21.470 -4.989 14.225 1.00 51.97 83 ASN A N 1
ATOM 642 C CA . ASN A 1 83 ? -22.877 -4.747 13.911 1.00 51.97 83 ASN A CA 1
ATOM 643 C C . ASN A 1 83 ? -23.173 -3.337 13.366 1.00 51.97 83 ASN A C 1
ATOM 645 O O . ASN A 1 83 ? -24.339 -2.963 13.260 1.00 51.97 83 ASN A O 1
ATOM 649 N N . GLN A 1 84 ? -22.154 -2.551 12.996 1.00 47.84 84 GLN A N 1
ATOM 650 C CA . GLN A 1 84 ? -22.353 -1.221 12.409 1.00 47.84 84 GLN A CA 1
ATOM 651 C C . GLN A 1 84 ? -21.971 -1.162 10.921 1.00 47.84 84 GLN A C 1
ATOM 653 O O . GLN A 1 84 ? -21.294 -0.247 10.466 1.00 47.84 84 GLN A O 1
ATOM 658 N N . TYR A 1 85 ? -22.466 -2.108 10.116 1.00 45.97 85 TYR A N 1
ATOM 659 C CA . TYR A 1 85 ? -22.720 -1.801 8.707 1.00 45.97 85 TYR A CA 1
ATOM 660 C C . TYR A 1 85 ? -24.074 -1.094 8.628 1.00 45.97 85 TYR A C 1
ATOM 662 O O . TYR A 1 85 ? -25.120 -1.739 8.612 1.00 45.97 85 TYR A O 1
ATOM 670 N N . VAL A 1 86 ? -24.060 0.239 8.604 1.00 49.56 86 VAL A N 1
ATOM 671 C CA . VAL A 1 86 ? -25.231 1.018 8.193 1.00 49.56 86 VAL A CA 1
ATOM 672 C C . VAL A 1 86 ? -25.096 1.223 6.683 1.00 49.56 86 VAL A C 1
ATOM 674 O O . VAL A 1 86 ? -24.287 2.060 6.262 1.00 49.56 86 VAL A O 1
ATOM 677 N N . PRO A 1 87 ? -25.811 0.464 5.830 1.00 48.34 87 PRO A N 1
ATOM 678 C CA . PRO A 1 87 ? -25.911 0.842 4.431 1.00 48.34 87 PRO A CA 1
ATOM 679 C C . PRO A 1 87 ? -26.483 2.256 4.398 1.00 48.34 87 PRO A C 1
ATOM 681 O O . PRO A 1 87 ? -27.520 2.518 5.003 1.00 48.34 87 PRO A O 1
ATOM 684 N N . LYS A 1 88 ? -25.779 3.179 3.732 1.00 55.41 88 LYS A N 1
ATOM 685 C CA . LYS A 1 88 ? -26.278 4.539 3.513 1.00 55.41 88 LYS A CA 1
ATOM 686 C C . LYS A 1 88 ? -27.654 4.424 2.872 1.00 55.41 88 LYS A C 1
ATOM 688 O O . LYS A 1 88 ? -27.767 4.004 1.719 1.00 55.41 88 LYS A O 1
ATOM 693 N N . GLU A 1 89 ? -28.670 4.762 3.654 1.00 45.66 89 GLU A N 1
ATOM 694 C CA . GLU A 1 89 ? -30.047 4.881 3.218 1.00 45.66 89 GLU A CA 1
ATOM 695 C C . GLU A 1 89 ? -30.058 5.717 1.939 1.00 45.66 89 GLU A C 1
ATOM 697 O O . GLU A 1 89 ? -29.535 6.837 1.887 1.00 45.66 89 GLU A O 1
ATOM 702 N N . LYS A 1 90 ? -30.607 5.139 0.867 1.00 48.66 90 LYS A N 1
ATOM 703 C CA . LYS A 1 90 ? -31.013 5.939 -0.278 1.00 48.66 90 LYS A CA 1
ATOM 704 C C . LYS A 1 90 ? -32.027 6.945 0.249 1.00 48.66 90 LYS A C 1
ATOM 706 O O . LYS A 1 90 ? -33.036 6.563 0.833 1.00 48.66 90 LYS A O 1
ATOM 711 N N . ALA A 1 91 ? -31.678 8.210 0.056 1.00 45.31 91 ALA A N 1
ATOM 712 C CA . ALA A 1 91 ? -32.493 9.375 0.324 1.00 45.31 91 ALA A CA 1
ATOM 713 C C . ALA A 1 91 ? -33.957 9.147 -0.072 1.00 45.31 91 ALA A C 1
ATOM 715 O O . ALA A 1 91 ? -34.247 8.570 -1.123 1.00 45.31 91 ALA A O 1
ATOM 716 N N . GLY A 1 92 ? -34.854 9.619 0.789 1.00 47.97 92 GLY A N 1
ATOM 717 C CA . GLY A 1 92 ? -36.281 9.595 0.547 1.00 47.97 92 GLY A CA 1
ATOM 718 C C . GLY A 1 92 ? -36.678 10.312 -0.743 1.00 47.97 92 GLY A C 1
ATOM 719 O O . GLY A 1 92 ? -36.110 11.335 -1.118 1.00 47.97 92 GLY A O 1
ATOM 720 N N . ALA A 1 93 ? -37.711 9.766 -1.364 1.00 48.78 93 ALA A N 1
ATOM 721 C CA . ALA A 1 93 ? -38.785 10.539 -1.955 1.00 48.78 93 ALA A CA 1
ATOM 722 C C . ALA A 1 93 ? -40.061 9.738 -1.672 1.00 48.78 93 ALA A C 1
ATOM 724 O O . ALA A 1 93 ? -40.355 8.745 -2.338 1.00 48.78 93 ALA A O 1
ATOM 725 N N . SER A 1 94 ? -40.762 10.120 -0.603 1.00 55.12 94 SER A N 1
ATOM 726 C CA . SER A 1 94 ? -42.217 10.111 -0.661 1.00 55.12 94 SER A CA 1
ATOM 727 C C . SER A 1 94 ? -42.616 10.993 -1.842 1.00 55.12 94 SER A C 1
ATOM 729 O O . SER A 1 94 ? -41.924 11.970 -2.117 1.00 55.12 94 SER A O 1
ATOM 731 N N . ASP A 1 95 ? -43.647 10.603 -2.579 1.00 49.59 95 ASP A N 1
ATOM 732 C CA . ASP A 1 95 ? -44.833 11.437 -2.789 1.00 49.59 95 ASP A CA 1
ATOM 733 C C . ASP A 1 95 ? -45.793 10.710 -3.754 1.00 49.59 95 ASP A C 1
ATOM 735 O O . ASP A 1 95 ? -45.431 10.303 -4.856 1.00 49.59 95 ASP A O 1
ATOM 739 N N . ASP A 1 96 ? -47.017 10.528 -3.254 1.00 50.84 96 ASP A N 1
ATOM 740 C CA . ASP A 1 96 ? -48.296 10.464 -3.967 1.00 50.84 96 ASP A CA 1
ATOM 741 C C . ASP A 1 96 ? -48.599 9.329 -4.964 1.00 50.84 96 ASP A C 1
ATOM 743 O O . ASP A 1 96 ? -48.379 9.421 -6.170 1.00 50.84 96 ASP A O 1
ATOM 747 N N . ILE A 1 97 ? -49.319 8.316 -4.466 1.00 56.25 97 ILE A N 1
ATOM 748 C CA . ILE A 1 97 ? -50.282 7.551 -5.272 1.00 56.25 97 ILE A CA 1
ATOM 749 C C . ILE A 1 97 ? -51.678 7.787 -4.677 1.00 56.25 97 ILE A C 1
ATOM 751 O O . ILE A 1 97 ? -51.972 7.231 -3.615 1.00 56.25 97 ILE A O 1
ATOM 755 N N . PRO A 1 98 ? -52.570 8.561 -5.319 1.00 60.09 98 PRO A N 1
ATOM 756 C CA . PRO A 1 98 ? -53.995 8.410 -5.097 1.00 60.09 98 PRO A CA 1
ATOM 757 C C . PRO A 1 98 ? -54.564 7.364 -6.072 1.00 60.09 98 PRO A C 1
ATOM 759 O O . PRO A 1 98 ? -54.296 7.422 -7.269 1.00 60.09 98 PRO A O 1
ATOM 762 N N . PHE A 1 99 ? -55.297 6.422 -5.469 1.00 55.19 99 PHE A N 1
ATOM 763 C CA . PHE A 1 99 ? -56.296 5.468 -5.984 1.00 55.19 99 PHE A CA 1
ATOM 764 C C . PHE A 1 99 ? -56.499 5.318 -7.498 1.00 55.19 99 PHE A C 1
ATOM 766 O O . PHE A 1 99 ? -56.924 6.292 -8.156 1.00 55.19 99 PHE A O 1
#

Foldseek 3Di:
DPPPPPDFDQAKFKAFPDQADPDDPPDPLRVLLNLSNPDGGQNSSQVVQCPDPVNPGHPVSNVVCVVRSRIDIGDPVVVPDPPPPDDPDDDDDDDDDDD

pLDDT: mean 76.45, std 18.91, range [32.53, 94.81]

Secondary structure (DSSP, 8-state):
---------SSPEEEES-SS-SS-TTSHHHHHHHHHHT-SBHHHHHHHHHTSTTS--SHHHHHHHHHTTSEEEE-TTGGG-TT----------------

Sequence (99 aa):
MRGSKMAFTNEDIITPLIDTPNVKAGSFRHRNMEIVLQCKTVGEALKKLRAQDTGHGGMWDIRFAVENNAVTIQNAEENKDPNQYVPKEKAGASDDIPF